Protein AF-A0AA45C962-F1 (afdb_monomer_lite)

Sequence (176 aa):
MKDKFHKLFLDSALNDGFIHKDHIHPVIVVWASLNENTKEDFIKYVNDFDKEYAVELKEYIEDLNYIEDIIPIYFPFEVESEEQLEAFNNFLEKIKDVIDIKSYSILSEVNITDDDDIEEVDDEDLVYYPSIFTENDSGECYMTVVNYENLEVVDEYSGEFEKNDPYIQGLRFPIL

pLDDT: mean 86.12, std 12.03, range [43.25, 96.81]

Foldseek 3Di:
DPDPVLVVVLVCCVPVQQAALVDGFKKKKWFFADDPQLLVQLLVLVCVVPVVVSVVQNVVVVVDDHDGHTDIDIDGDDDPDPVSVVSVLVSLLCSVVRTGTFKMKIWDWAFDDDPPPPPDDDPVNTDIWTKIWMAGPVRKIWMWTANSPPRDTPVVPGDTDDNPDPRCPVVDGNND

Structure (mmCIF, N/CA/C/O backbone):
data_AF-A0AA45C962-F1
#
_entry.id   AF-A0AA45C962-F1
#
loop_
_atom_site.group_PDB
_atom_site.id
_atom_site.type_symbol
_atom_site.label_atom_id
_atom_site.label_alt_id
_atom_site.label_comp_id
_atom_site.label_asym_id
_atom_site.label_entity_id
_atom_site.label_seq_id
_atom_site.pdbx_PDB_ins_code
_atom_site.Cartn_x
_atom_site.Cartn_y
_atom_site.Cartn_z
_atom_site.occupancy
_atom_site.B_iso_or_equiv
_atom_site.auth_seq_id
_atom_site.auth_comp_id
_atom_site.auth_asym_id
_atom_site.auth_atom_id
_atom_site.pdbx_PDB_model_num
ATOM 1 N N . MET A 1 1 ? -11.382 -2.363 -15.455 1.00 43.25 1 MET A N 1
ATOM 2 C CA . MET A 1 1 ? -10.561 -1.195 -15.090 1.00 43.25 1 MET A CA 1
ATOM 3 C C . MET A 1 1 ? -9.437 -1.802 -14.285 1.00 43.25 1 MET A C 1
ATOM 5 O O . MET A 1 1 ? -9.764 -2.391 -13.267 1.00 43.25 1 MET A O 1
ATOM 9 N N . LYS A 1 2 ? -8.206 -1.795 -14.820 1.00 54.88 2 LYS A N 1
ATOM 10 C CA . LYS A 1 2 ? -6.992 -2.165 -14.075 1.00 54.88 2 LYS A CA 1
ATOM 11 C C . LYS A 1 2 ? -7.014 -1.393 -12.755 1.00 54.88 2 LYS A C 1
ATOM 13 O O . LYS A 1 2 ? -7.454 -0.240 -12.785 1.00 54.88 2 LYS A O 1
ATOM 18 N N . ASP A 1 3 ? -6.694 -2.055 -11.653 1.00 75.94 3 ASP A N 1
ATOM 19 C CA . ASP A 1 3 ? -7.051 -1.654 -10.290 1.00 75.94 3 ASP A CA 1
ATOM 20 C C . ASP A 1 3 ? -7.023 -0.129 -10.045 1.00 75.94 3 ASP A C 1
ATOM 22 O O . ASP A 1 3 ? -6.036 0.566 -10.309 1.00 75.94 3 ASP A O 1
ATOM 26 N N . LYS A 1 4 ? -8.159 0.417 -9.587 1.00 88.69 4 LYS A N 1
ATOM 27 C CA . LYS A 1 4 ?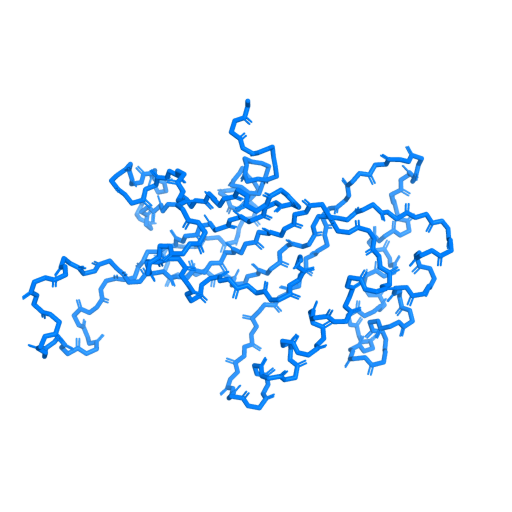 -8.322 1.868 -9.407 1.00 88.69 4 LYS A CA 1
ATOM 28 C C . LYS A 1 4 ? -7.337 2.425 -8.376 1.00 88.69 4 LYS A C 1
ATOM 30 O O . LYS A 1 4 ? -6.925 3.570 -8.526 1.00 88.69 4 LYS A O 1
ATOM 35 N N . PHE A 1 5 ? -6.981 1.642 -7.359 1.00 93.12 5 PHE A N 1
ATOM 36 C CA . PHE A 1 5 ? -6.066 2.044 -6.299 1.00 93.12 5 PHE A CA 1
ATOM 37 C C . PHE A 1 5 ? -4.643 2.102 -6.823 1.00 93.12 5 PHE A C 1
ATOM 39 O O . PHE A 1 5 ? -3.959 3.095 -6.599 1.00 93.12 5 PHE A O 1
ATOM 46 N N . HIS A 1 6 ? -4.256 1.112 -7.630 1.00 94.88 6 HIS A N 1
ATOM 47 C CA . HIS A 1 6 ? -2.963 1.115 -8.304 1.00 94.88 6 HIS A CA 1
ATOM 48 C C . HIS A 1 6 ? -2.775 2.376 -9.150 1.00 94.88 6 HIS A C 1
ATOM 50 O O . HIS A 1 6 ? -1.767 3.068 -9.034 1.00 94.88 6 HIS A O 1
ATOM 56 N N . LYS A 1 7 ? -3.778 2.727 -9.967 1.00 91.88 7 LYS A N 1
ATOM 57 C CA . LYS A 1 7 ? -3.712 3.943 -10.784 1.00 91.88 7 LYS A CA 1
ATOM 58 C C . LYS A 1 7 ? -3.665 5.215 -9.932 1.00 91.88 7 LYS A C 1
ATOM 60 O O . LYS A 1 7 ? -2.864 6.096 -10.219 1.00 91.88 7 LYS A O 1
ATOM 65 N N . LEU A 1 8 ? -4.525 5.320 -8.917 1.00 92.06 8 LEU A N 1
ATOM 66 C CA . LEU A 1 8 ? -4.551 6.485 -8.028 1.00 92.06 8 LEU A CA 1
ATOM 67 C C . LEU A 1 8 ? -3.205 6.676 -7.325 1.00 92.06 8 LEU A C 1
ATOM 69 O O . LEU A 1 8 ? -2.723 7.804 -7.240 1.00 92.06 8 LEU A O 1
ATOM 73 N N . PHE A 1 9 ? -2.592 5.586 -6.861 1.00 93.75 9 PHE A N 1
ATOM 74 C CA . PHE A 1 9 ? -1.293 5.671 -6.216 1.00 93.75 9 PHE A CA 1
ATOM 75 C C . PHE A 1 9 ? -0.174 5.993 -7.200 1.00 93.75 9 PHE A C 1
ATOM 77 O O . PHE A 1 9 ? 0.655 6.834 -6.887 1.00 93.75 9 PHE A O 1
ATOM 84 N N . LEU A 1 10 ? -0.170 5.392 -8.393 1.00 92.94 10 LEU A N 1
ATOM 85 C CA . LEU A 1 10 ? 0.799 5.715 -9.441 1.00 92.94 10 LEU A CA 1
ATOM 86 C C . LEU A 1 10 ? 0.761 7.200 -9.802 1.00 92.94 10 LEU A C 1
ATOM 88 O O . LEU A 1 10 ? 1.802 7.853 -9.833 1.00 92.94 10 LEU A O 1
ATOM 92 N N . ASP A 1 11 ? -0.437 7.746 -10.012 1.00 91.00 11 ASP A N 1
ATOM 93 C CA . ASP A 1 11 ? -0.608 9.167 -10.299 1.00 91.00 11 ASP A CA 1
ATOM 94 C C . ASP A 1 11 ? -0.083 10.026 -9.127 1.00 91.00 11 ASP A C 1
ATOM 96 O O . ASP A 1 11 ? 0.626 11.001 -9.364 1.00 91.00 11 ASP A O 1
ATOM 100 N N . SER A 1 12 ? -0.356 9.663 -7.869 1.00 89.62 12 SER A N 1
ATOM 101 C CA . SER A 1 12 ? 0.169 10.377 -6.689 1.00 89.62 12 SER A CA 1
ATOM 102 C C . SER A 1 12 ? 1.696 10.272 -6.576 1.00 89.62 12 SER A C 1
ATOM 104 O O . SER A 1 12 ? 2.381 11.287 -6.500 1.00 89.62 12 SER A O 1
ATOM 106 N N . ALA A 1 13 ? 2.266 9.071 -6.668 1.00 90.56 13 ALA A N 1
ATOM 107 C CA . ALA A 1 13 ? 3.701 8.827 -6.543 1.00 90.56 13 ALA A CA 1
ATOM 108 C C . ALA A 1 13 ? 4.535 9.612 -7.569 1.00 90.56 13 ALA A C 1
ATOM 110 O O . ALA A 1 13 ? 5.590 10.153 -7.232 1.00 90.56 13 ALA A O 1
ATOM 111 N N . LEU A 1 14 ? 4.036 9.723 -8.803 1.00 89.00 14 LEU A N 1
ATOM 112 C CA . LEU A 1 14 ? 4.696 10.453 -9.887 1.00 89.00 14 LEU A CA 1
ATOM 113 C C . LEU A 1 14 ? 4.598 11.982 -9.760 1.00 89.00 14 LEU A C 1
ATOM 115 O O . LEU A 1 14 ? 5.386 12.688 -10.389 1.00 89.00 14 LEU A O 1
ATOM 119 N N . ASN A 1 15 ? 3.643 12.507 -8.984 1.00 87.06 15 ASN A N 1
ATOM 120 C CA . ASN A 1 15 ? 3.373 13.948 -8.898 1.00 87.06 15 ASN A CA 1
ATOM 121 C C . ASN A 1 15 ? 3.665 14.563 -7.519 1.00 87.06 15 ASN A C 1
ATOM 123 O O . ASN A 1 15 ? 3.976 15.753 -7.447 1.00 87.06 15 ASN A O 1
ATOM 127 N N . ASP A 1 16 ? 3.618 13.775 -6.445 1.00 82.50 16 ASP A N 1
ATOM 128 C CA . ASP A 1 16 ? 3.629 14.262 -5.058 1.00 82.50 16 ASP A CA 1
ATOM 129 C C . ASP A 1 16 ? 5.013 14.162 -4.391 1.00 82.50 16 ASP A C 1
ATOM 131 O O . ASP A 1 16 ? 5.150 14.356 -3.186 1.00 82.50 16 ASP A O 1
ATOM 135 N N . GLY A 1 17 ? 6.063 13.905 -5.178 1.00 80.19 17 GLY A N 1
ATOM 136 C CA . GLY A 1 17 ? 7.448 13.933 -4.702 1.00 80.19 17 GLY A CA 1
ATOM 137 C C . GLY A 1 17 ? 7.897 12.679 -3.954 1.00 80.19 17 GLY A C 1
ATOM 138 O O . GLY A 1 17 ? 8.886 12.739 -3.241 1.00 80.19 17 GLY A O 1
ATOM 139 N N . PHE A 1 18 ? 7.212 11.546 -4.122 1.00 86.94 18 PHE A N 1
ATOM 140 C CA . PHE A 1 18 ? 7.658 10.267 -3.560 1.00 86.94 18 PHE A CA 1
ATOM 141 C C . PHE A 1 18 ? 8.851 9.655 -4.309 1.00 86.94 18 PHE A C 1
ATOM 143 O O . PHE A 1 18 ? 9.591 8.849 -3.746 1.00 86.94 18 PHE A O 1
ATOM 150 N N . ILE A 1 19 ? 9.024 10.021 -5.582 1.00 89.31 19 ILE A N 1
ATOM 151 C CA . ILE A 1 19 ? 10.104 9.543 -6.447 1.00 89.31 19 ILE A CA 1
ATOM 152 C C . ILE A 1 19 ? 10.991 10.731 -6.821 1.00 89.31 19 ILE A C 1
ATOM 154 O O . ILE A 1 19 ? 10.549 11.694 -7.456 1.00 89.31 19 ILE A O 1
ATOM 158 N N . HIS A 1 20 ? 12.259 10.651 -6.434 1.00 86.38 20 HIS A N 1
ATOM 159 C CA . HIS A 1 20 ? 13.312 11.583 -6.811 1.00 86.38 20 HIS A CA 1
ATOM 160 C C . HIS A 1 20 ? 14.253 10.930 -7.825 1.00 86.38 20 HIS A C 1
ATOM 162 O O . HIS A 1 20 ? 14.141 9.750 -8.124 1.00 86.38 20 HIS A O 1
ATOM 168 N N . LYS A 1 21 ? 15.172 11.704 -8.413 1.00 80.81 21 LYS A N 1
ATOM 169 C CA . LYS A 1 21 ? 16.072 11.186 -9.462 1.00 80.81 21 LYS A CA 1
ATOM 170 C C . LYS A 1 21 ? 17.083 10.156 -8.957 1.00 80.81 21 LYS A C 1
ATOM 172 O O . LYS A 1 21 ? 17.678 9.459 -9.767 1.00 80.81 21 LYS A O 1
ATOM 177 N N . ASP A 1 22 ? 17.340 10.156 -7.659 1.00 82.75 22 ASP A N 1
ATOM 178 C CA . ASP A 1 22 ? 18.406 9.411 -6.999 1.00 82.75 22 ASP A CA 1
ATOM 179 C C . ASP A 1 22 ? 17.902 8.486 -5.886 1.00 82.75 22 ASP A C 1
ATOM 181 O O . ASP A 1 22 ? 18.689 7.697 -5.376 1.00 82.75 22 ASP A O 1
ATOM 185 N N . HIS A 1 23 ? 16.629 8.591 -5.494 1.00 88.25 23 HIS A N 1
ATOM 186 C CA . HIS A 1 23 ? 16.017 7.750 -4.467 1.00 88.25 23 HIS A CA 1
ATOM 187 C C . HIS A 1 23 ? 14.486 7.820 -4.515 1.00 88.25 23 HIS A C 1
ATOM 189 O O . HIS A 1 23 ? 13.900 8.725 -5.118 1.00 88.25 23 HIS A O 1
ATOM 195 N N . ILE A 1 24 ? 13.838 6.898 -3.809 1.00 92.00 24 ILE A N 1
ATOM 196 C CA . ILE A 1 24 ? 12.428 6.989 -3.424 1.00 92.00 24 ILE A CA 1
ATOM 197 C C . ILE A 1 24 ? 12.291 7.249 -1.925 1.00 92.00 24 ILE A C 1
ATOM 199 O O . ILE A 1 24 ? 13.209 6.986 -1.150 1.00 92.00 24 ILE A O 1
ATOM 203 N N . HIS A 1 25 ? 11.106 7.691 -1.516 1.00 90.62 25 HIS A N 1
ATOM 204 C CA . HIS A 1 25 ? 10.630 7.572 -0.141 1.00 90.62 25 HIS A CA 1
ATOM 205 C C . HIS A 1 25 ? 9.683 6.367 -0.050 1.00 90.62 25 HIS A C 1
ATOM 207 O O . HIS A 1 25 ? 8.524 6.490 -0.465 1.00 90.62 25 HIS A O 1
ATOM 213 N N . PRO A 1 26 ? 10.147 5.195 0.434 1.00 91.50 26 PRO A N 1
ATOM 214 C CA . PRO A 1 26 ? 9.315 4.005 0.484 1.00 91.50 26 PRO A CA 1
ATOM 215 C C . PRO A 1 26 ? 8.098 4.221 1.377 1.00 91.50 26 PRO A C 1
ATOM 217 O O . PRO A 1 26 ? 8.182 4.771 2.478 1.00 91.50 26 PRO A O 1
ATOM 220 N N . VAL A 1 27 ? 6.943 3.781 0.894 1.00 93.38 27 VAL A N 1
ATOM 221 C CA . VAL A 1 27 ? 5.674 3.983 1.589 1.00 93.38 27 VAL A CA 1
ATOM 222 C C . VAL A 1 27 ? 4.725 2.842 1.269 1.00 93.38 27 VAL A C 1
ATOM 224 O O . VAL A 1 27 ? 4.649 2.372 0.131 1.00 93.38 27 VAL A O 1
ATOM 227 N N . ILE A 1 28 ? 3.975 2.417 2.281 1.00 94.56 28 ILE A N 1
ATOM 228 C CA . ILE A 1 28 ? 2.839 1.517 2.121 1.00 94.56 28 ILE A CA 1
ATOM 229 C C . ILE A 1 28 ? 1.565 2.334 2.262 1.00 94.56 28 ILE A C 1
ATOM 231 O O . ILE A 1 28 ? 1.357 3.022 3.258 1.00 94.56 28 ILE A O 1
ATOM 235 N N . VAL A 1 29 ? 0.692 2.244 1.270 1.00 95.00 29 VAL A N 1
ATOM 236 C CA . VAL A 1 29 ? -0.629 2.863 1.294 1.00 95.00 29 VAL A CA 1
ATOM 237 C C . VAL A 1 29 ? -1.666 1.788 1.543 1.00 95.00 29 VAL A C 1
ATOM 239 O O . VAL A 1 29 ? -1.830 0.883 0.732 1.00 95.00 29 VAL A O 1
ATOM 242 N N . VAL A 1 30 ? -2.396 1.893 2.646 1.00 95.06 30 VAL A N 1
ATOM 243 C CA . VAL A 1 30 ? -3.546 1.035 2.934 1.00 95.06 30 VAL A CA 1
ATOM 244 C C . VAL A 1 30 ? -4.811 1.757 2.485 1.00 95.06 30 VAL A C 1
ATOM 246 O O . VAL A 1 30 ? -5.127 2.838 2.975 1.00 95.06 30 VAL A O 1
ATOM 249 N N . TRP A 1 31 ? -5.549 1.156 1.555 1.00 94.19 31 TRP A N 1
ATOM 250 C CA . TRP A 1 31 ? -6.822 1.672 1.056 1.00 94.19 31 TRP A CA 1
ATOM 251 C C . TRP A 1 31 ? -7.956 1.080 1.881 1.00 94.19 31 TRP A C 1
ATOM 253 O O . TRP A 1 31 ? -8.325 -0.080 1.686 1.00 94.19 31 TRP A O 1
ATOM 263 N N . ALA A 1 32 ? -8.513 1.862 2.803 1.00 92.44 32 ALA A N 1
ATOM 264 C CA . ALA A 1 32 ? -9.486 1.362 3.768 1.00 92.44 32 ALA A CA 1
ATOM 265 C C . ALA A 1 32 ? -10.781 2.170 3.791 1.00 92.44 32 ALA A C 1
ATOM 267 O O . ALA A 1 32 ? -10.800 3.377 3.556 1.00 92.44 32 ALA A O 1
ATOM 268 N N . SER A 1 33 ? -11.873 1.484 4.113 1.00 90.06 33 SER A N 1
ATOM 269 C CA . SER A 1 33 ? -13.144 2.104 4.467 1.00 90.06 33 SER A CA 1
ATOM 270 C C . SER A 1 33 ? -13.211 2.270 5.982 1.00 90.06 33 SER A C 1
ATOM 272 O O . SER A 1 33 ? -13.069 1.299 6.730 1.00 90.06 33 SER A O 1
ATOM 274 N N . LEU A 1 34 ? -13.477 3.492 6.441 1.00 87.25 34 LEU A N 1
ATOM 275 C CA . LEU A 1 34 ? -13.649 3.802 7.858 1.00 87.25 34 LEU A CA 1
ATOM 276 C C . LEU A 1 34 ? -15.068 4.291 8.138 1.00 87.25 34 LEU A C 1
ATOM 278 O O . LEU A 1 34 ? -15.639 5.064 7.375 1.00 87.25 34 LEU A O 1
ATOM 282 N N . ASN A 1 35 ? -15.618 3.869 9.272 1.00 84.75 35 ASN A N 1
ATOM 283 C CA . ASN A 1 35 ? -16.792 4.477 9.886 1.00 84.75 35 ASN A CA 1
ATOM 284 C C . ASN A 1 35 ? -16.411 5.074 11.249 1.00 84.75 35 ASN A C 1
ATOM 286 O O . ASN A 1 35 ? -15.278 4.924 11.704 1.00 84.75 35 ASN A O 1
ATOM 290 N N . GLU A 1 36 ? -17.358 5.742 11.911 1.00 81.06 36 GLU A N 1
ATOM 291 C CA . GLU A 1 36 ? -17.107 6.398 13.203 1.00 81.06 36 GLU A CA 1
ATOM 292 C C . GLU A 1 36 ? -16.511 5.447 14.256 1.00 81.06 36 GLU A C 1
ATOM 294 O O . GLU A 1 36 ? -15.584 5.837 14.959 1.00 81.06 36 GLU A O 1
ATOM 299 N N . ASN A 1 37 ? -16.967 4.189 14.318 1.00 83.69 37 ASN A N 1
ATOM 300 C CA . ASN A 1 37 ? -16.455 3.219 15.290 1.00 83.69 37 ASN A CA 1
ATOM 301 C C . ASN A 1 37 ? -15.045 2.741 14.916 1.00 83.69 37 ASN A C 1
ATOM 303 O O . ASN A 1 37 ? -14.135 2.783 15.740 1.00 83.69 37 ASN A O 1
ATOM 307 N N . THR A 1 38 ? -14.840 2.321 13.661 1.00 89.25 38 THR A N 1
ATOM 308 C CA . THR A 1 38 ? -13.538 1.786 13.228 1.00 89.25 38 THR A CA 1
ATOM 309 C C . THR A 1 38 ? -12.457 2.860 13.209 1.00 89.25 38 THR A C 1
ATOM 311 O O . THR A 1 38 ? -11.291 2.545 13.396 1.00 89.25 38 THR A O 1
ATOM 314 N N . LYS A 1 39 ? -12.819 4.136 13.029 1.00 88.31 39 LYS A N 1
ATOM 315 C CA . LYS A 1 39 ? -11.890 5.266 13.127 1.00 88.31 39 LYS A CA 1
ATOM 316 C C . LYS A 1 39 ? -11.271 5.375 14.520 1.00 88.31 39 LYS A C 1
ATOM 318 O O . LYS A 1 39 ? -10.053 5.495 14.633 1.00 88.31 39 LYS A O 1
ATOM 323 N N . GLU A 1 40 ? -12.091 5.369 15.570 1.00 89.69 40 GLU A N 1
ATOM 324 C CA . GLU A 1 40 ? -11.589 5.487 16.944 1.00 89.69 40 GLU A CA 1
ATOM 325 C C . GLU A 1 40 ? -10.723 4.283 17.325 1.00 89.69 40 GLU A C 1
ATOM 327 O O . GLU A 1 40 ? -9.631 4.458 17.873 1.00 89.69 40 GLU A O 1
ATOM 332 N N . ASP A 1 41 ? -11.177 3.076 16.976 1.00 92.06 41 ASP A N 1
ATOM 333 C CA . ASP A 1 41 ? -10.430 1.842 17.222 1.00 92.06 41 ASP A CA 1
ATOM 334 C C . ASP A 1 41 ? -9.096 1.832 16.466 1.00 92.06 41 ASP A C 1
ATOM 336 O O . ASP A 1 41 ? -8.066 1.455 17.029 1.00 92.06 41 ASP A O 1
ATOM 340 N N . PHE A 1 42 ? -9.084 2.322 15.225 1.00 93.12 42 PHE A N 1
ATOM 341 C CA . PHE A 1 42 ? -7.881 2.404 14.408 1.00 93.12 42 PHE A CA 1
ATOM 342 C C . PHE A 1 42 ? -6.865 3.412 14.938 1.00 93.12 42 PHE A C 1
ATOM 344 O O . PHE A 1 42 ? -5.702 3.061 15.118 1.00 93.12 42 PHE A O 1
ATOM 351 N N . ILE A 1 43 ? -7.290 4.633 15.274 1.00 93.50 43 ILE A N 1
ATOM 352 C CA . ILE A 1 43 ? -6.396 5.645 15.861 1.00 93.50 43 ILE A CA 1
ATOM 353 C C . ILE A 1 43 ? -5.792 5.125 17.169 1.00 93.50 43 ILE A C 1
ATOM 355 O O . ILE A 1 43 ? -4.603 5.311 17.427 1.00 93.50 43 ILE A O 1
ATOM 359 N N . LYS A 1 44 ? -6.591 4.443 17.996 1.00 94.25 44 LYS A N 1
ATOM 360 C CA . LYS A 1 44 ? -6.103 3.831 19.233 1.00 94.25 44 LYS A CA 1
ATOM 361 C C . LYS A 1 44 ? -5.080 2.728 18.957 1.00 94.25 44 LYS A C 1
ATOM 363 O O . LYS A 1 44 ? -4.059 2.682 19.636 1.00 94.25 44 LYS A O 1
ATOM 368 N N . TYR A 1 45 ? -5.352 1.870 17.978 1.00 94.62 45 TYR A N 1
ATOM 369 C CA . TYR A 1 45 ? -4.441 0.805 17.573 1.00 94.62 45 TYR A CA 1
ATOM 370 C C . TYR A 1 45 ? -3.095 1.361 17.091 1.00 94.62 45 TYR A C 1
ATOM 372 O O . TYR A 1 45 ? -2.047 0.915 17.553 1.00 94.62 45 TYR A O 1
ATOM 380 N N . VAL A 1 46 ? -3.122 2.390 16.241 1.00 94.44 46 VAL A N 1
ATOM 381 C CA . VAL A 1 46 ? -1.910 3.072 15.772 1.00 94.44 46 VAL A CA 1
ATOM 382 C C . VAL A 1 46 ? -1.176 3.739 16.9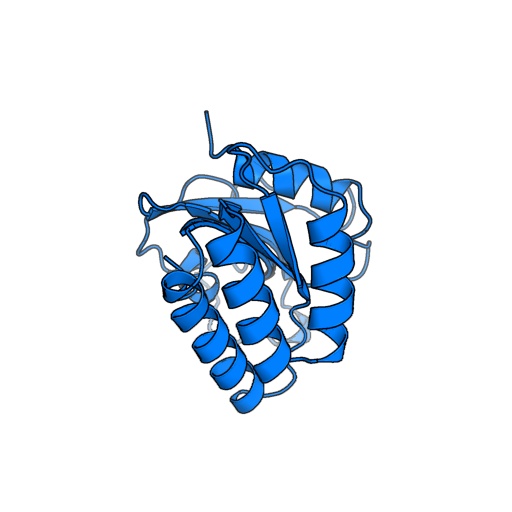31 1.00 94.44 46 VAL A C 1
ATOM 384 O O . VAL A 1 46 ? 0.029 3.578 17.032 1.00 94.44 46 VAL A O 1
ATOM 387 N N . ASN A 1 47 ? -1.872 4.384 17.870 1.00 94.94 47 ASN A N 1
ATOM 388 C CA . ASN A 1 47 ? -1.250 5.020 19.039 1.00 94.94 47 ASN A CA 1
ATOM 389 C C . ASN A 1 47 ? -0.483 4.041 19.949 1.00 94.94 47 ASN A C 1
ATOM 391 O O . ASN A 1 47 ? 0.455 4.447 20.639 1.00 94.94 47 ASN A O 1
ATOM 395 N N . ASP A 1 48 ? -0.886 2.771 19.993 1.00 91.62 48 ASP A N 1
ATOM 396 C CA . ASP A 1 48 ? -0.167 1.740 20.748 1.00 91.62 48 ASP A CA 1
ATOM 397 C C . ASP A 1 48 ? 1.137 1.305 20.048 1.00 91.62 48 ASP A C 1
ATOM 399 O O . ASP A 1 48 ? 2.045 0.807 20.716 1.00 91.62 48 ASP A O 1
ATOM 403 N N . PHE A 1 49 ? 1.238 1.523 18.733 1.00 89.06 49 PHE A N 1
ATOM 404 C CA . PHE A 1 49 ? 2.418 1.246 17.911 1.00 89.06 49 PHE A CA 1
ATOM 405 C C . PHE A 1 49 ? 3.328 2.478 17.782 1.00 89.06 49 PHE A C 1
ATOM 407 O O . PHE A 1 49 ? 4.497 2.425 18.156 1.00 89.06 49 PHE A O 1
ATOM 414 N N . ASP A 1 50 ? 2.765 3.600 17.334 1.00 91.06 50 ASP A N 1
ATOM 415 C CA . ASP A 1 50 ? 3.424 4.887 17.145 1.00 91.06 50 ASP A CA 1
ATOM 416 C C . ASP A 1 50 ? 2.490 6.034 17.566 1.00 91.06 50 ASP A C 1
ATOM 418 O O . ASP A 1 50 ? 1.458 6.317 16.952 1.00 91.06 50 ASP A O 1
ATOM 422 N N . LYS A 1 51 ? 2.866 6.717 18.650 1.00 92.88 51 LYS A N 1
ATOM 423 C CA . LYS A 1 51 ? 2.077 7.814 19.223 1.00 92.88 51 LYS A CA 1
ATOM 424 C C . LYS A 1 51 ? 2.154 9.096 18.414 1.00 92.88 51 LYS A C 1
ATOM 426 O O . LYS A 1 51 ? 1.184 9.847 18.424 1.00 92.88 51 LYS A O 1
ATOM 431 N N . GLU A 1 52 ? 3.304 9.387 17.815 1.00 93.19 52 GLU A N 1
ATOM 432 C CA . GLU A 1 52 ? 3.495 10.630 17.068 1.00 93.19 52 GLU A CA 1
ATOM 433 C C . GLU A 1 52 ? 2.706 10.537 15.768 1.00 93.19 52 GLU A C 1
ATOM 435 O O . GLU A 1 52 ? 1.834 11.370 15.514 1.00 93.19 52 GLU A O 1
ATOM 440 N N . TYR A 1 53 ? 2.877 9.428 15.050 1.00 92.06 53 TYR A N 1
ATOM 441 C CA . TYR A 1 53 ? 2.115 9.158 13.841 1.00 92.06 53 TYR A CA 1
ATOM 442 C C . TYR A 1 53 ? 0.603 9.056 14.105 1.00 92.06 53 TYR A C 1
ATOM 444 O O . TYR A 1 53 ? -0.196 9.529 13.304 1.00 92.06 53 TYR A O 1
ATOM 452 N N . ALA A 1 54 ? 0.160 8.531 15.255 1.00 94.25 54 ALA A N 1
ATOM 453 C CA . ALA A 1 54 ? -1.267 8.514 15.592 1.00 94.25 54 ALA A CA 1
ATOM 454 C C . ALA A 1 54 ? -1.897 9.912 15.726 1.00 94.25 54 ALA A C 1
ATOM 456 O O . ALA A 1 54 ? -3.092 10.070 15.458 1.00 94.25 54 ALA A O 1
ATOM 457 N N . VAL A 1 55 ? -1.125 10.921 16.151 1.00 94.38 55 VAL A N 1
ATOM 458 C CA . VAL A 1 55 ? -1.600 12.312 16.207 1.00 94.38 55 VAL A CA 1
ATOM 459 C C . VAL A 1 55 ? -1.792 12.847 14.793 1.00 94.38 55 VAL A C 1
ATOM 461 O O . VAL A 1 55 ? -2.871 13.352 14.486 1.00 94.38 55 VAL A O 1
ATOM 464 N N . GLU A 1 56 ? -0.800 12.660 13.923 1.00 92.69 56 GLU A N 1
ATOM 465 C CA . GLU A 1 56 ? -0.863 13.080 12.518 1.00 92.69 56 GLU A CA 1
ATOM 466 C C . GLU A 1 56 ? -1.995 12.373 11.766 1.00 92.69 56 GLU A C 1
ATOM 468 O O . GLU A 1 56 ? -2.801 13.008 11.087 1.00 92.69 56 GLU A O 1
ATOM 473 N N . LEU A 1 57 ? -2.117 11.058 11.951 1.00 92.31 57 LEU A N 1
ATOM 474 C CA . LEU A 1 57 ? -3.168 10.244 11.359 1.00 92.31 57 LEU A CA 1
ATOM 475 C C . LEU A 1 57 ? -4.553 10.718 11.797 1.00 92.31 57 LEU A C 1
ATOM 477 O O . LEU A 1 57 ? -5.473 10.757 10.984 1.00 92.31 57 LEU A O 1
ATOM 481 N N . LYS A 1 58 ? -4.721 11.076 13.074 1.00 92.31 58 LYS A N 1
ATOM 482 C CA . LYS A 1 58 ? -5.991 11.597 13.579 1.00 92.31 58 LYS A CA 1
ATOM 483 C C . LYS A 1 58 ? -6.366 12.909 12.895 1.00 92.31 58 LYS A C 1
ATOM 485 O O . LYS A 1 58 ? -7.523 13.041 12.506 1.00 92.31 58 LYS A O 1
ATOM 490 N N . GLU A 1 59 ? -5.420 13.836 12.753 1.00 91.25 59 GLU A N 1
ATOM 491 C CA . GLU A 1 59 ? -5.633 15.109 12.054 1.00 91.25 59 GLU A CA 1
ATOM 492 C C . GLU A 1 59 ? -5.984 14.871 10.579 1.00 91.25 59 GLU A C 1
ATOM 494 O O . GLU A 1 59 ? -7.020 15.343 10.113 1.00 91.25 59 GLU A O 1
ATOM 499 N N . TYR A 1 60 ? -5.189 14.049 9.880 1.00 88.94 60 TYR A N 1
ATOM 500 C CA . TYR A 1 60 ? -5.421 13.671 8.482 1.00 88.94 60 TYR A CA 1
ATOM 501 C C . TYR A 1 60 ? -6.812 13.080 8.274 1.00 88.94 60 TYR A C 1
ATOM 503 O O . TYR A 1 60 ? -7.550 13.477 7.374 1.00 88.94 60 TYR A O 1
ATOM 511 N N . ILE A 1 61 ? -7.163 12.117 9.126 1.00 87.00 61 ILE A N 1
ATOM 512 C CA . ILE A 1 61 ? -8.446 11.457 9.068 1.00 87.00 61 ILE A CA 1
ATOM 513 C C . ILE A 1 61 ? -9.511 12.522 9.321 1.00 87.00 61 ILE A C 1
ATOM 515 O O . ILE A 1 61 ? -10.369 12.655 8.457 1.00 87.00 61 ILE A O 1
ATOM 519 N N . GLU A 1 62 ? -9.507 13.277 10.431 1.00 84.56 62 GLU A N 1
ATOM 520 C CA . GLU A 1 62 ? -10.568 14.239 10.827 1.00 84.56 62 GLU A CA 1
ATOM 521 C C . GLU A 1 62 ? -11.025 15.225 9.740 1.00 84.56 62 GLU A C 1
ATOM 523 O O . GLU A 1 62 ? -12.202 15.594 9.741 1.00 84.56 62 GLU A O 1
ATOM 528 N N . ASP A 1 63 ? -10.154 15.577 8.798 1.00 78.00 63 ASP A N 1
ATOM 529 C CA . ASP A 1 63 ? -10.467 16.472 7.680 1.00 78.00 63 ASP A CA 1
ATOM 530 C C . ASP A 1 63 ? -11.278 15.815 6.536 1.00 78.00 63 ASP A C 1
ATOM 532 O O . ASP A 1 63 ? -11.782 16.502 5.640 1.00 78.00 63 ASP A O 1
ATOM 536 N N . LEU A 1 64 ? -11.452 14.491 6.557 1.00 74.06 64 LEU A N 1
ATOM 537 C CA . LEU A 1 64 ? -12.198 13.719 5.557 1.00 74.06 64 LEU A CA 1
ATOM 538 C C . LEU A 1 64 ? -13.700 13.658 5.901 1.00 74.06 64 LEU A C 1
ATOM 540 O O . LEU A 1 64 ? -14.092 13.667 7.063 1.00 74.06 64 LEU A O 1
ATOM 544 N N . ASN A 1 65 ? -14.579 13.594 4.895 1.00 60.31 65 ASN A N 1
ATOM 545 C CA . ASN A 1 65 ? -16.036 13.543 5.091 1.00 60.31 65 ASN A CA 1
ATOM 546 C C . ASN A 1 65 ? -16.552 12.112 4.797 1.00 60.31 65 ASN A C 1
ATOM 548 O O . ASN A 1 65 ? -16.628 11.708 3.646 1.00 60.31 65 ASN A O 1
ATOM 552 N N . TYR A 1 66 ? -16.867 11.333 5.839 1.00 54.22 66 TYR A N 1
ATOM 553 C CA . TYR A 1 66 ? -16.744 9.853 5.877 1.00 54.22 66 TYR A CA 1
ATOM 554 C C . TYR A 1 66 ? -17.934 8.988 5.468 1.00 54.22 66 TYR A C 1
ATOM 556 O O . TYR A 1 66 ? -18.019 7.827 5.880 1.00 54.22 66 TYR A O 1
ATOM 564 N N . ILE A 1 67 ? -18.904 9.497 4.722 1.00 51.62 67 ILE A N 1
ATOM 565 C CA . ILE A 1 67 ? -20.013 8.615 4.346 1.00 51.62 67 ILE A CA 1
ATOM 566 C C . ILE A 1 67 ? -19.563 7.756 3.156 1.00 51.62 67 ILE A C 1
ATOM 568 O O . ILE A 1 67 ? -19.726 8.157 2.012 1.00 51.62 67 ILE A O 1
ATOM 572 N N . GLU A 1 68 ? -19.020 6.573 3.476 1.00 58.19 68 GLU A N 1
ATOM 573 C CA . GLU A 1 68 ? -18.720 5.446 2.569 1.00 58.19 68 GLU A CA 1
ATOM 574 C C . GLU A 1 68 ? -17.546 5.626 1.580 1.00 58.19 68 GLU A C 1
ATOM 576 O O . GLU A 1 68 ? -17.464 4.894 0.591 1.00 58.19 68 GLU A O 1
ATOM 581 N N . ASP A 1 69 ? -16.601 6.532 1.849 1.00 72.12 69 ASP A N 1
ATOM 582 C CA . ASP A 1 69 ? -15.413 6.696 1.000 1.00 72.12 69 ASP A CA 1
ATOM 583 C C . ASP A 1 69 ? -14.237 5.806 1.445 1.00 72.12 69 ASP A C 1
ATOM 585 O O . ASP A 1 69 ? -13.927 5.669 2.630 1.00 72.12 69 ASP A O 1
ATOM 589 N N . ILE A 1 70 ? -13.566 5.199 0.459 1.00 87.38 70 ILE A N 1
ATOM 590 C CA . ILE A 1 70 ? -12.309 4.463 0.647 1.00 87.38 70 ILE A CA 1
ATOM 591 C C . ILE A 1 70 ? -11.176 5.484 0.630 1.00 87.38 70 ILE A C 1
ATOM 593 O O . ILE A 1 70 ? -11.008 6.190 -0.366 1.00 87.38 70 ILE A O 1
ATOM 597 N N . ILE A 1 71 ? -10.401 5.542 1.708 1.00 88.88 71 ILE A N 1
ATOM 598 C CA . ILE A 1 71 ? -9.352 6.544 1.907 1.00 88.88 71 ILE A CA 1
ATOM 599 C C . ILE A 1 71 ? -7.957 5.901 1.851 1.00 88.88 71 ILE A C 1
ATOM 601 O O . ILE A 1 71 ? -7.809 4.747 2.266 1.00 88.88 71 ILE A O 1
ATOM 605 N N . PRO A 1 72 ? -6.934 6.616 1.350 1.00 91.88 72 PRO A N 1
ATOM 606 C CA . PRO A 1 72 ? -5.546 6.182 1.452 1.00 91.88 72 PRO A CA 1
ATOM 607 C C . PRO A 1 72 ? -4.977 6.495 2.840 1.00 91.88 72 PRO A C 1
ATOM 609 O O . PRO A 1 72 ? -5.056 7.623 3.311 1.00 91.88 72 PRO A O 1
ATOM 612 N N . ILE A 1 73 ? -4.361 5.512 3.486 1.00 92.69 73 ILE A N 1
ATOM 613 C CA . ILE A 1 73 ? -3.627 5.691 4.743 1.00 92.69 73 ILE A CA 1
ATOM 614 C C . ILE A 1 73 ? -2.155 5.395 4.468 1.00 92.69 73 ILE A C 1
ATOM 616 O O . ILE A 1 73 ? -1.814 4.274 4.096 1.00 92.69 73 ILE A O 1
ATOM 620 N N . TYR A 1 74 ? -1.297 6.401 4.626 1.00 91.62 74 TYR A N 1
ATOM 621 C CA . TYR A 1 74 ? 0.115 6.344 4.239 1.00 91.62 74 TYR A CA 1
ATOM 622 C C . TYR A 1 74 ? 1.004 5.970 5.421 1.00 91.62 74 TYR A C 1
ATOM 624 O O . TYR A 1 74 ? 1.121 6.754 6.358 1.00 91.62 74 TYR A O 1
ATOM 632 N N . PHE A 1 75 ? 1.676 4.828 5.347 1.00 91.56 75 PHE A N 1
ATOM 633 C CA . PHE A 1 75 ? 2.677 4.382 6.311 1.00 91.56 75 PHE A CA 1
ATOM 634 C C . PHE A 1 75 ? 4.076 4.518 5.707 1.00 91.56 75 PHE A C 1
ATOM 636 O O . PHE A 1 75 ? 4.406 3.754 4.794 1.00 91.56 75 PHE A O 1
ATOM 643 N N . PRO A 1 76 ? 4.903 5.465 6.186 1.00 87.44 76 PRO A 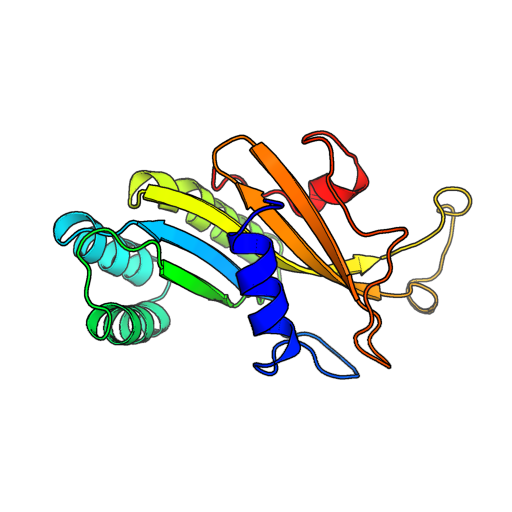N 1
ATOM 644 C CA . PRO A 1 76 ? 6.315 5.510 5.826 1.00 87.44 76 PRO A CA 1
ATOM 645 C C . PRO A 1 76 ? 6.975 4.163 6.126 1.00 87.44 76 PRO A C 1
ATOM 647 O O . PRO A 1 76 ? 6.735 3.574 7.182 1.00 87.44 76 PRO A O 1
ATOM 650 N N . PHE A 1 77 ? 7.776 3.660 5.189 1.00 83.69 77 PHE A N 1
ATOM 651 C CA . PHE A 1 77 ? 8.435 2.366 5.323 1.00 83.69 77 PHE A CA 1
ATOM 652 C C . PHE A 1 77 ? 9.947 2.555 5.435 1.00 83.69 77 PHE A C 1
ATOM 654 O O . PHE A 1 77 ? 10.690 2.437 4.464 1.00 83.69 77 PHE A O 1
ATOM 661 N N . GLU A 1 78 ? 10.393 2.860 6.651 1.00 79.50 78 GLU A N 1
ATOM 662 C CA . GLU A 1 78 ? 11.806 2.998 7.003 1.00 79.50 78 GLU A CA 1
ATOM 663 C C . GLU A 1 78 ? 12.159 1.919 8.027 1.00 79.50 78 GLU A C 1
ATOM 665 O O . GLU A 1 78 ? 11.842 2.024 9.212 1.00 79.50 78 GLU A O 1
ATOM 670 N N . VAL A 1 79 ? 12.758 0.832 7.547 1.00 81.31 79 VAL A N 1
ATOM 671 C CA . VAL A 1 79 ? 13.100 -0.334 8.361 1.00 81.31 79 VAL A CA 1
ATOM 672 C C . VAL A 1 79 ? 14.599 -0.577 8.265 1.00 81.31 79 VAL A C 1
ATOM 674 O O . VAL A 1 79 ? 15.126 -0.858 7.193 1.00 81.31 79 VAL A O 1
ATOM 677 N N . GLU A 1 80 ? 15.288 -0.487 9.398 1.00 85.62 80 GLU A N 1
ATOM 678 C CA . GLU A 1 80 ? 16.746 -0.629 9.502 1.00 85.62 80 GLU A CA 1
ATOM 679 C C . GLU A 1 80 ? 17.173 -2.011 10.023 1.00 85.62 80 GLU A C 1
ATOM 681 O O . GLU A 1 80 ? 18.363 -2.330 10.063 1.00 85.62 80 GLU A O 1
ATOM 686 N N . SER A 1 81 ? 16.222 -2.839 10.470 1.00 88.62 81 SER A N 1
ATOM 687 C CA . SER A 1 81 ? 16.506 -4.162 11.027 1.00 88.62 81 SER A CA 1
ATOM 688 C C . SER A 1 81 ? 15.391 -5.176 10.780 1.00 88.62 81 SER A C 1
ATOM 690 O O . SER A 1 81 ? 14.221 -4.827 10.635 1.00 88.62 81 SER A O 1
ATOM 692 N N . GLU A 1 82 ? 15.745 -6.462 10.804 1.00 88.56 82 GLU A N 1
ATOM 693 C CA . GLU A 1 82 ? 14.769 -7.559 10.729 1.00 88.56 82 GLU A CA 1
ATOM 694 C C . GLU A 1 82 ? 13.736 -7.499 11.867 1.00 88.56 82 GLU A C 1
ATOM 696 O O . GLU A 1 82 ? 12.565 -7.792 11.647 1.00 88.56 82 GLU A O 1
ATOM 701 N N . GLU A 1 83 ? 14.137 -7.070 13.070 1.00 92.25 83 GLU A N 1
ATOM 702 C CA . GLU A 1 83 ? 13.222 -6.912 14.210 1.00 92.25 83 GLU A CA 1
ATOM 703 C C . GLU A 1 83 ? 12.179 -5.816 13.944 1.00 92.25 83 GLU A C 1
ATOM 705 O O . GLU A 1 83 ? 10.996 -5.995 14.240 1.00 92.25 83 GLU A O 1
ATOM 710 N N . GLN A 1 84 ? 12.595 -4.695 13.345 1.00 89.75 84 GLN A N 1
ATOM 711 C CA . GLN A 1 84 ? 11.673 -3.637 12.930 1.00 89.75 84 GLN A CA 1
ATOM 712 C C . GLN A 1 84 ? 10.743 -4.121 11.809 1.00 89.75 84 GLN A C 1
ATOM 714 O O . GLN A 1 84 ? 9.544 -3.842 11.859 1.00 89.75 84 GLN A O 1
ATOM 719 N N . LEU A 1 85 ? 11.260 -4.901 10.851 1.00 88.69 85 LEU A N 1
ATOM 720 C CA . LEU A 1 85 ? 10.452 -5.496 9.784 1.00 88.69 85 LEU A CA 1
ATOM 721 C C . LEU A 1 85 ? 9.385 -6.436 10.352 1.00 88.69 85 LEU A C 1
ATOM 723 O O . LEU A 1 85 ? 8.221 -6.368 9.966 1.00 88.69 85 LEU A O 1
ATOM 727 N N . GLU A 1 86 ? 9.768 -7.306 11.286 1.00 90.94 86 GLU A N 1
ATOM 728 C CA . GLU A 1 86 ? 8.857 -8.237 11.946 1.00 90.94 86 GLU A CA 1
ATOM 729 C C . GLU A 1 86 ? 7.795 -7.490 12.763 1.00 90.94 86 GLU A C 1
ATOM 731 O O . GLU A 1 86 ? 6.607 -7.814 12.686 1.00 90.94 86 GLU A O 1
ATOM 736 N N . ALA A 1 87 ? 8.186 -6.461 13.520 1.00 90.25 87 ALA A N 1
ATOM 737 C CA . ALA A 1 87 ? 7.250 -5.630 14.272 1.00 90.25 87 ALA A CA 1
ATOM 738 C C . ALA A 1 87 ? 6.237 -4.933 13.351 1.00 90.25 87 ALA A C 1
ATOM 740 O O . ALA A 1 87 ? 5.040 -4.921 13.648 1.00 90.25 87 ALA A O 1
ATOM 741 N N . PHE A 1 88 ? 6.700 -4.410 12.216 1.00 90.25 88 PHE A N 1
ATOM 742 C CA . PHE A 1 88 ? 5.853 -3.757 11.228 1.00 90.25 88 PHE A CA 1
ATOM 743 C C . PHE A 1 88 ? 4.929 -4.746 10.500 1.00 90.25 88 PHE A C 1
ATOM 745 O O . PHE A 1 88 ? 3.738 -4.483 10.357 1.00 90.25 88 PHE A O 1
ATOM 752 N N . ASN A 1 89 ? 5.417 -5.936 10.144 1.00 90.50 89 ASN A N 1
ATOM 753 C CA . ASN A 1 89 ? 4.584 -7.010 9.594 1.00 90.50 89 ASN A CA 1
ATOM 754 C C . ASN A 1 89 ? 3.485 -7.442 10.570 1.00 90.50 89 ASN A C 1
ATOM 756 O O . ASN A 1 89 ? 2.333 -7.596 10.174 1.00 90.50 89 ASN A O 1
ATOM 760 N N . ASN A 1 90 ? 3.814 -7.580 11.856 1.00 91.31 90 ASN A N 1
ATOM 761 C CA . ASN A 1 90 ? 2.838 -7.890 12.902 1.00 91.31 90 ASN A CA 1
ATOM 762 C C . ASN A 1 90 ? 1.804 -6.770 13.094 1.00 91.31 90 ASN A C 1
ATOM 764 O O . ASN A 1 90 ? 0.658 -7.040 13.468 1.00 91.31 90 ASN A O 1
ATOM 768 N N . PHE A 1 91 ? 2.206 -5.514 12.882 1.00 91.88 91 PHE A N 1
ATOM 769 C CA . PHE A 1 91 ? 1.299 -4.371 12.877 1.00 91.88 91 PHE A CA 1
ATOM 770 C C . PHE A 1 91 ? 0.328 -4.450 11.689 1.00 91.88 91 PHE A C 1
ATOM 772 O O . PHE A 1 91 ? -0.893 -4.424 11.857 1.00 91.88 91 PHE A O 1
ATOM 779 N N . LEU A 1 92 ? 0.873 -4.648 10.492 1.00 91.38 92 LEU A N 1
ATOM 780 C CA . LEU A 1 92 ? 0.122 -4.778 9.250 1.00 91.38 92 LEU A CA 1
ATOM 781 C C . LEU A 1 92 ? -0.817 -5.989 9.224 1.00 91.38 92 LEU A C 1
ATOM 783 O O . LEU A 1 92 ? -1.914 -5.904 8.686 1.00 91.38 92 LEU A O 1
ATOM 787 N N . GLU A 1 93 ? -0.438 -7.115 9.823 1.00 91.75 93 GLU A N 1
ATOM 788 C CA . GLU A 1 93 ? -1.307 -8.293 9.876 1.00 91.75 93 GLU A CA 1
ATOM 789 C C . GLU A 1 93 ? -2.562 -8.040 10.720 1.00 91.75 93 GLU A C 1
ATOM 791 O O . GLU A 1 93 ? -3.642 -8.520 10.386 1.00 91.75 93 GLU A O 1
ATOM 796 N N . LYS A 1 94 ? -2.432 -7.276 11.808 1.00 92.31 94 LYS A N 1
ATOM 797 C CA . LYS A 1 94 ? -3.527 -7.008 12.750 1.00 92.31 94 LYS A CA 1
ATOM 798 C C . LYS A 1 94 ? -4.418 -5.850 12.327 1.00 92.31 94 LYS A C 1
ATOM 800 O O . LYS A 1 94 ? -5.548 -5.763 12.799 1.00 92.31 94 LYS A O 1
ATOM 805 N N . ILE A 1 95 ? -3.947 -4.968 11.445 1.00 91.56 95 ILE A N 1
ATOM 806 C CA . ILE A 1 95 ? -4.729 -3.804 11.011 1.00 91.56 95 ILE A CA 1
ATOM 807 C C . ILE A 1 95 ? -6.063 -4.218 10.362 1.00 91.56 95 ILE A C 1
ATOM 809 O O . ILE A 1 95 ? -7.078 -3.557 10.578 1.00 91.56 95 ILE A O 1
ATOM 813 N N . LYS A 1 96 ? -6.103 -5.366 9.670 1.00 89.19 96 LYS A N 1
ATOM 814 C CA . LYS A 1 96 ? -7.313 -5.915 9.028 1.00 89.19 96 LYS A CA 1
ATOM 815 C C . LYS A 1 96 ? -8.398 -6.366 10.007 1.00 89.19 96 LYS A C 1
ATOM 817 O O . LYS A 1 96 ? -9.556 -6.485 9.623 1.00 89.19 96 LYS A O 1
ATOM 822 N N . ASP A 1 97 ? -8.040 -6.589 11.273 1.00 91.81 97 ASP A N 1
ATOM 823 C CA . ASP A 1 97 ? -9.007 -6.882 12.336 1.00 91.81 97 ASP A CA 1
ATOM 824 C C . ASP A 1 97 ? -9.671 -5.602 12.877 1.00 91.81 97 ASP A C 1
ATOM 826 O O . ASP A 1 97 ? -10.662 -5.675 13.606 1.00 91.81 97 ASP A O 1
ATOM 830 N N . VAL A 1 98 ? -9.121 -4.428 12.541 1.00 91.56 98 VAL A N 1
ATOM 831 C CA . VAL A 1 98 ? -9.540 -3.119 13.062 1.00 91.56 98 VAL A CA 1
ATOM 832 C C . VAL A 1 98 ? -10.292 -2.301 12.010 1.00 91.56 98 VAL A C 1
ATOM 834 O O . VAL A 1 98 ? -11.250 -1.600 12.343 1.00 91.56 98 VAL A O 1
ATOM 837 N N . ILE A 1 99 ? -9.883 -2.387 10.740 1.00 91.38 99 ILE A N 1
ATOM 838 C CA . ILE A 1 99 ? -10.458 -1.611 9.632 1.00 91.38 99 ILE A CA 1
ATOM 839 C C . ILE A 1 99 ? -10.747 -2.487 8.412 1.00 91.38 99 ILE A C 1
ATOM 841 O O . ILE A 1 99 ? -10.139 -3.534 8.217 1.00 91.38 99 ILE A O 1
ATOM 845 N N . ASP A 1 100 ? -11.672 -2.032 7.566 1.00 91.50 100 ASP A N 1
ATOM 846 C CA . ASP A 1 100 ? -12.056 -2.731 6.338 1.00 91.50 100 ASP A CA 1
ATOM 847 C C . ASP A 1 100 ? -11.127 -2.338 5.179 1.00 91.50 100 ASP A C 1
ATOM 849 O O . ASP A 1 100 ? -11.295 -1.280 4.563 1.00 91.50 100 ASP A O 1
ATOM 853 N N . ILE A 1 101 ? -10.130 -3.179 4.906 1.00 93.69 101 ILE A N 1
ATOM 854 C CA . ILE A 1 101 ? -9.099 -2.943 3.890 1.00 93.69 101 ILE A CA 1
ATOM 855 C C . ILE A 1 101 ? -9.568 -3.472 2.536 1.00 93.69 101 ILE A C 1
ATOM 857 O O . ILE A 1 101 ? -9.987 -4.619 2.411 1.00 93.69 101 ILE A O 1
ATOM 861 N N . LYS A 1 102 ? -9.481 -2.629 1.507 1.00 93.12 102 LYS A N 1
ATOM 862 C CA . LYS A 1 102 ? -9.871 -2.954 0.125 1.00 93.12 102 LYS A CA 1
ATOM 863 C C . LYS A 1 102 ? -8.684 -3.263 -0.767 1.00 93.12 102 LYS A C 1
ATOM 865 O O . LYS A 1 102 ? -8.821 -3.990 -1.747 1.00 93.12 102 LYS A O 1
ATOM 870 N N . SER A 1 103 ? -7.538 -2.678 -0.450 1.00 94.88 103 SER A N 1
ATOM 871 C CA . SER A 1 103 ? -6.288 -2.871 -1.169 1.00 94.88 103 SER A CA 1
ATOM 872 C C . SER A 1 103 ? -5.133 -2.310 -0.347 1.00 94.88 103 SER A C 1
ATOM 874 O O . SER A 1 103 ? -5.345 -1.486 0.545 1.00 94.88 103 SER A O 1
ATOM 876 N N . TYR A 1 104 ? -3.912 -2.713 -0.670 1.00 96.00 104 TYR A N 1
ATOM 877 C CA . TYR A 1 104 ? -2.727 -1.964 -0.291 1.00 96.00 104 TYR A CA 1
ATOM 878 C C . TYR A 1 104 ? -1.836 -1.749 -1.511 1.00 96.00 104 TYR A C 1
ATOM 880 O O . TYR A 1 104 ? -1.802 -2.575 -2.424 1.00 96.00 104 TYR A O 1
ATOM 888 N N . SER A 1 105 ? -1.108 -0.641 -1.503 1.00 96.25 105 SER A N 1
ATOM 889 C CA . SER A 1 105 ? -0.088 -0.321 -2.489 1.00 96.25 105 SER A CA 1
ATOM 890 C C . SER A 1 105 ? 1.252 -0.087 -1.808 1.00 96.25 105 SER A C 1
ATOM 892 O O . SER A 1 105 ? 1.292 0.335 -0.657 1.00 96.25 105 SER A O 1
ATOM 894 N N . ILE A 1 106 ? 2.348 -0.350 -2.510 1.00 95.50 106 ILE A N 1
ATOM 895 C CA . ILE A 1 106 ? 3.706 -0.160 -1.996 1.00 95.50 106 ILE A CA 1
ATOM 896 C C . ILE A 1 106 ? 4.508 0.577 -3.042 1.00 95.50 106 ILE A C 1
ATOM 898 O O . ILE A 1 106 ? 4.480 0.176 -4.201 1.00 95.50 106 ILE A O 1
ATOM 902 N N . LEU A 1 107 ? 5.214 1.623 -2.627 1.00 95.38 107 LEU A N 1
ATOM 903 C CA . LEU A 1 107 ? 6.323 2.181 -3.384 1.00 95.38 107 LEU A CA 1
ATOM 904 C C . LEU A 1 107 ? 7.622 1.616 -2.809 1.00 95.38 107 LEU A C 1
ATOM 906 O O . LEU A 1 107 ? 7.942 1.859 -1.645 1.00 95.38 107 LEU A O 1
ATOM 910 N N . SER A 1 108 ? 8.348 0.867 -3.627 1.00 92.94 108 SER A N 1
ATOM 911 C CA . SER A 1 108 ? 9.613 0.219 -3.274 1.00 92.94 108 SER A CA 1
ATOM 912 C C . SER A 1 108 ? 10.546 0.184 -4.475 1.00 92.94 108 SER A C 1
ATOM 914 O O . SER A 1 108 ? 10.116 0.380 -5.610 1.00 92.94 108 SER A O 1
ATOM 916 N N . GLU A 1 109 ? 11.817 -0.115 -4.250 1.00 91.06 109 GLU A N 1
ATOM 917 C CA . GLU A 1 109 ? 12.742 -0.430 -5.333 1.00 91.06 109 GLU A CA 1
ATOM 918 C C . GLU A 1 109 ? 12.734 -1.931 -5.619 1.00 91.06 109 GLU A C 1
ATOM 920 O O . GLU A 1 109 ? 12.740 -2.747 -4.698 1.00 91.06 109 GLU A O 1
ATOM 925 N N . VAL A 1 110 ? 12.731 -2.292 -6.899 1.00 88.56 110 VAL A N 1
ATOM 926 C CA . VAL A 1 110 ? 12.935 -3.670 -7.353 1.00 88.56 110 VAL A CA 1
ATOM 927 C C . VAL A 1 110 ? 14.214 -3.743 -8.158 1.00 88.56 110 VAL A C 1
ATOM 929 O O . VAL A 1 110 ? 14.504 -2.867 -8.976 1.00 88.56 110 VAL A O 1
ATOM 932 N N . ASN A 1 111 ? 14.977 -4.801 -7.918 1.00 84.19 111 ASN A N 1
ATOM 933 C CA . ASN A 1 111 ? 16.058 -5.164 -8.808 1.00 84.19 111 ASN A CA 1
ATOM 934 C C . ASN A 1 111 ? 15.477 -5.901 -10.012 1.00 84.19 111 ASN A C 1
ATOM 936 O O . ASN A 1 111 ? 14.696 -6.839 -9.855 1.00 84.19 111 ASN A O 1
ATOM 940 N N . ILE A 1 112 ? 15.872 -5.466 -11.200 1.00 71.69 112 ILE A N 1
ATOM 941 C CA . ILE A 1 112 ? 15.543 -6.146 -12.441 1.00 71.69 112 ILE A CA 1
ATOM 942 C C . ILE A 1 112 ? 16.861 -6.630 -13.026 1.00 71.69 112 ILE A C 1
ATOM 944 O O . ILE A 1 112 ? 17.559 -5.893 -13.721 1.00 71.69 112 ILE A O 1
ATOM 948 N N . THR A 1 113 ? 17.222 -7.861 -12.693 1.00 64.19 113 THR A N 1
ATOM 949 C CA . THR A 1 113 ? 18.278 -8.606 -13.372 1.00 64.19 113 THR A CA 1
ATOM 950 C C . THR A 1 113 ? 17.621 -9.690 -14.216 1.00 64.19 113 THR A C 1
ATOM 952 O O . THR A 1 113 ? 16.672 -10.337 -13.775 1.00 64.19 113 THR A O 1
ATOM 955 N N . ASP A 1 114 ? 18.080 -9.846 -15.459 1.00 56.09 114 ASP A N 1
ATOM 956 C CA . ASP A 1 114 ? 17.650 -10.953 -16.310 1.00 56.09 114 ASP A CA 1
ATOM 957 C C . ASP A 1 114 ? 18.095 -12.265 -15.637 1.00 56.09 114 ASP A C 1
ATOM 959 O O . ASP A 1 114 ? 19.285 -12.482 -15.402 1.00 56.09 114 ASP A O 1
ATOM 963 N N . ASP A 1 115 ? 17.122 -13.115 -15.306 1.00 51.97 115 ASP A N 1
ATOM 964 C CA . ASP A 1 115 ? 17.183 -14.300 -14.427 1.00 51.97 115 ASP A CA 1
ATOM 965 C C . ASP A 1 115 ? 18.202 -15.409 -14.813 1.00 51.97 115 ASP A C 1
ATOM 967 O O . ASP A 1 115 ? 18.225 -16.470 -14.186 1.00 51.97 115 ASP A O 1
ATOM 971 N N . ASP A 1 116 ? 19.066 -15.203 -15.810 1.00 49.66 116 ASP A N 1
ATOM 972 C CA . ASP A 1 116 ? 20.040 -16.203 -16.272 1.00 49.66 116 ASP A CA 1
ATOM 973 C C . ASP A 1 116 ? 21.454 -16.051 -15.657 1.00 49.66 116 ASP A C 1
ATOM 975 O O . ASP A 1 116 ? 22.242 -16.993 -15.750 1.00 49.66 116 ASP A O 1
ATOM 979 N N . ASP A 1 117 ? 21.771 -14.935 -14.981 1.00 46.72 117 ASP A N 1
ATOM 980 C CA . ASP A 1 117 ? 23.122 -14.626 -14.455 1.00 46.72 117 ASP A CA 1
ATOM 981 C C . ASP A 1 117 ? 23.143 -14.265 -12.943 1.00 46.72 117 ASP A C 1
ATOM 983 O O . ASP A 1 117 ? 23.991 -13.508 -12.478 1.00 46.72 117 ASP A O 1
ATOM 987 N N . ILE A 1 118 ? 22.229 -14.815 -12.128 1.00 52.16 118 ILE A N 1
ATOM 988 C CA . ILE A 1 118 ? 22.156 -14.541 -10.666 1.00 52.16 118 ILE A CA 1
ATOM 989 C C . ILE A 1 118 ? 23.351 -15.133 -9.877 1.00 52.16 118 ILE A C 1
ATOM 991 O O . ILE A 1 118 ? 23.546 -14.845 -8.693 1.00 52.16 118 ILE A O 1
ATOM 995 N N . GLU A 1 119 ? 24.208 -15.938 -10.510 1.00 49.81 119 GLU A N 1
ATOM 996 C CA . GLU A 1 119 ? 25.471 -16.353 -9.895 1.00 49.81 119 GLU A CA 1
ATOM 997 C C . GLU A 1 119 ? 26.531 -15.243 -10.057 1.00 49.81 119 GLU A C 1
ATOM 999 O O . GLU A 1 119 ? 27.238 -15.192 -11.056 1.00 49.81 119 GLU A O 1
ATOM 1004 N N . GLU A 1 120 ? 26.665 -14.403 -9.021 1.00 52.19 120 GLU A N 1
ATOM 1005 C CA . GLU A 1 120 ? 27.748 -13.415 -8.809 1.00 52.19 120 GLU A CA 1
ATOM 1006 C C . GLU A 1 120 ? 27.612 -12.048 -9.517 1.00 52.19 120 GLU A C 1
ATOM 1008 O O . GLU A 1 120 ? 28.569 -11.559 -10.118 1.00 52.19 120 GLU A O 1
ATOM 1013 N N . VAL A 1 121 ? 26.470 -11.366 -9.381 1.00 54.53 121 VAL A N 1
ATOM 1014 C CA . VAL A 1 121 ? 26.437 -9.904 -9.588 1.00 54.53 121 VAL A CA 1
ATOM 1015 C C . VAL A 1 121 ? 26.900 -9.221 -8.297 1.00 54.53 121 VAL A C 1
ATOM 1017 O O . VAL A 1 121 ? 26.308 -9.448 -7.242 1.00 54.53 121 VAL A O 1
ATOM 1020 N N . ASP A 1 122 ? 27.982 -8.438 -8.356 1.00 57.94 122 ASP A N 1
ATOM 1021 C CA . ASP A 1 122 ? 28.423 -7.606 -7.226 1.00 57.94 122 ASP A CA 1
ATOM 1022 C C . ASP A 1 122 ? 27.312 -6.589 -6.902 1.00 57.94 122 ASP A C 1
ATOM 1024 O O . ASP A 1 122 ? 26.664 -6.072 -7.816 1.00 57.94 122 ASP A O 1
ATOM 1028 N N . ASP A 1 123 ? 27.098 -6.260 -5.622 1.00 58.66 123 ASP A N 1
ATOM 1029 C CA . ASP A 1 123 ? 26.033 -5.328 -5.194 1.00 58.66 123 ASP A CA 1
ATOM 1030 C C . ASP A 1 123 ? 26.114 -3.959 -5.912 1.00 58.66 123 ASP A C 1
ATOM 1032 O O . ASP A 1 123 ? 25.114 -3.250 -6.029 1.00 58.66 123 ASP A O 1
ATOM 1036 N N . GLU A 1 124 ? 27.300 -3.587 -6.412 1.00 58.59 124 GLU A N 1
ATOM 1037 C CA . GLU A 1 124 ? 27.565 -2.348 -7.158 1.00 58.59 124 GLU A CA 1
ATOM 1038 C C . GLU A 1 124 ? 26.996 -2.340 -8.592 1.00 58.59 124 GLU A C 1
ATOM 1040 O O . GLU A 1 124 ? 26.830 -1.264 -9.168 1.00 58.59 124 GLU A O 1
ATOM 1045 N N . ASP A 1 125 ? 26.673 -3.507 -9.157 1.00 62.72 125 ASP A N 1
ATOM 1046 C CA . ASP A 1 125 ? 26.153 -3.666 -10.524 1.00 62.72 125 ASP A CA 1
ATOM 1047 C C . ASP A 1 125 ? 24.625 -3.881 -10.559 1.00 62.72 125 ASP A C 1
ATOM 1049 O O . ASP A 1 125 ? 24.013 -3.951 -11.630 1.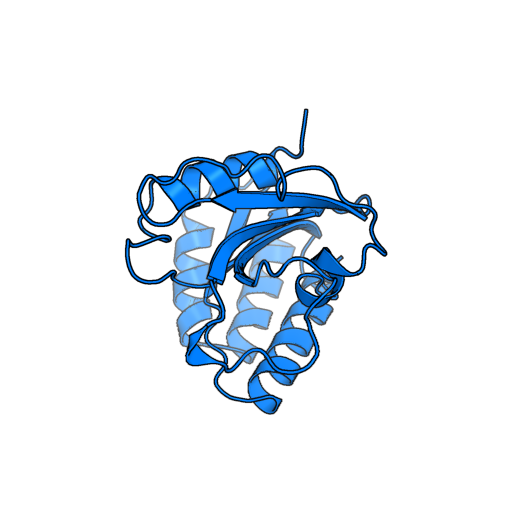00 62.72 125 ASP A O 1
ATOM 1053 N N . LEU A 1 126 ? 23.983 -3.959 -9.389 1.00 70.94 126 LEU A N 1
ATOM 1054 C CA . LEU A 1 126 ? 22.537 -4.100 -9.264 1.00 70.94 126 LEU A CA 1
ATOM 1055 C C . LEU A 1 126 ? 21.830 -2.787 -9.625 1.00 70.94 126 LEU A C 1
ATOM 1057 O O . LEU A 1 126 ? 21.955 -1.773 -8.938 1.00 70.94 126 LEU A O 1
ATOM 1061 N N . VAL A 1 127 ? 21.030 -2.816 -10.694 1.00 78.00 127 VAL A N 1
ATOM 1062 C CA . VAL A 1 127 ? 20.192 -1.677 -11.084 1.00 78.00 127 VAL A CA 1
ATOM 1063 C C . VAL A 1 127 ? 18.819 -1.803 -10.436 1.00 78.00 127 VAL A C 1
ATOM 1065 O O . VAL A 1 127 ? 18.063 -2.741 -10.699 1.00 78.00 127 VAL A O 1
ATOM 1068 N N . TYR A 1 128 ? 18.502 -0.832 -9.587 1.00 87.12 128 TYR A N 1
ATOM 1069 C CA . TYR A 1 128 ? 17.220 -0.723 -8.909 1.00 87.12 128 TYR A CA 1
ATOM 1070 C C . TYR A 1 128 ? 16.315 0.280 -9.615 1.00 87.12 128 TYR A C 1
ATOM 1072 O O . TYR A 1 128 ? 16.744 1.362 -10.021 1.00 87.12 128 TYR A O 1
ATOM 1080 N N . TYR A 1 129 ? 15.045 -0.088 -9.740 1.00 91.44 129 TYR A N 1
ATOM 1081 C CA . TYR A 1 129 ? 14.013 0.761 -10.314 1.00 91.44 129 TYR A CA 1
ATOM 1082 C C . TYR A 1 129 ? 12.889 0.983 -9.306 1.00 91.44 129 TYR A C 1
ATOM 1084 O O . TYR A 1 129 ? 12.487 0.033 -8.627 1.00 91.44 129 TYR A O 1
ATOM 1092 N N . PRO A 1 130 ? 12.319 2.197 -9.230 1.00 94.06 130 PRO A N 1
ATOM 1093 C CA . PRO A 1 130 ? 11.094 2.418 -8.493 1.00 94.06 130 PRO A CA 1
ATOM 1094 C C . PRO A 1 130 ? 9.986 1.547 -9.066 1.00 94.06 130 PRO A C 1
ATOM 1096 O O . PRO A 1 130 ? 9.760 1.478 -10.278 1.00 94.06 130 PRO A O 1
ATOM 1099 N N . SER A 1 131 ? 9.263 0.922 -8.160 1.00 94.75 131 SER A N 1
ATOM 1100 C CA . SER A 1 131 ? 8.120 0.085 -8.452 1.00 94.75 131 SER A CA 1
ATOM 1101 C C . SER A 1 131 ? 6.965 0.481 -7.564 1.00 94.75 131 SER A C 1
ATOM 1103 O O . SER A 1 131 ? 7.129 0.798 -6.385 1.00 94.75 131 SER A O 1
ATOM 1105 N N . ILE A 1 132 ? 5.781 0.432 -8.148 1.00 95.94 132 ILE A N 1
ATOM 1106 C CA . ILE A 1 132 ? 4.541 0.485 -7.410 1.00 95.94 132 ILE A CA 1
ATOM 1107 C C . ILE A 1 132 ? 3.905 -0.877 -7.519 1.00 95.94 132 ILE A C 1
ATOM 1109 O O . ILE A 1 132 ? 3.559 -1.303 -8.616 1.00 95.94 132 ILE A O 1
ATOM 1113 N N . PHE A 1 133 ? 3.736 -1.546 -6.391 1.00 96.06 133 PHE A N 1
ATOM 1114 C CA . PHE A 1 133 ? 2.974 -2.778 -6.286 1.00 96.06 133 PHE A CA 1
ATOM 1115 C C . PHE A 1 133 ? 1.597 -2.489 -5.690 1.00 96.06 133 PHE A C 1
ATOM 1117 O O . PHE A 1 133 ? 1.424 -1.539 -4.929 1.00 96.06 133 PHE A O 1
ATOM 1124 N N . THR A 1 134 ? 0.579 -3.265 -6.047 1.00 96.81 134 THR A N 1
ATOM 1125 C CA . THR A 1 134 ? -0.754 -3.203 -5.438 1.00 96.81 134 THR A CA 1
ATOM 1126 C C . THR A 1 134 ? -1.399 -4.582 -5.439 1.00 96.81 134 THR A C 1
ATOM 1128 O O . THR A 1 134 ? -1.469 -5.217 -6.488 1.00 96.81 134 THR A O 1
ATOM 1131 N N . GLU A 1 135 ? -1.913 -5.011 -4.286 1.00 95.81 135 GLU A N 1
ATOM 1132 C CA . GLU A 1 135 ? -2.796 -6.179 -4.153 1.00 95.81 135 GLU A CA 1
ATOM 1133 C C . GLU A 1 135 ? -4.168 -5.689 -3.669 1.00 95.81 135 GLU A C 1
ATOM 1135 O O . GLU A 1 135 ? -4.258 -4.813 -2.800 1.00 95.81 135 GLU A O 1
ATOM 1140 N N . ASN A 1 136 ? -5.247 -6.209 -4.251 1.00 93.12 136 ASN A N 1
ATOM 1141 C CA . ASN A 1 136 ? -6.614 -5.912 -3.813 1.00 93.12 136 ASN A CA 1
ATOM 1142 C C . ASN A 1 136 ? -7.246 -7.074 -3.039 1.00 93.12 136 ASN A C 1
ATOM 1144 O O . ASN A 1 136 ? -6.717 -8.183 -3.022 1.00 93.12 136 ASN A O 1
ATOM 1148 N N . ASP A 1 137 ? -8.389 -6.828 -2.396 1.00 89.75 137 ASP A N 1
ATOM 1149 C CA . ASP A 1 137 ? -9.118 -7.806 -1.569 1.00 89.75 137 ASP A CA 1
ATOM 1150 C C . ASP A 1 137 ? -9.548 -9.091 -2.310 1.00 89.75 137 ASP A C 1
ATOM 1152 O O . ASP A 1 137 ? -9.865 -10.106 -1.687 1.00 89.75 137 ASP A O 1
ATOM 1156 N N . SER A 1 138 ? -9.511 -9.076 -3.643 1.00 90.12 138 SER A N 1
ATOM 1157 C CA . SER A 1 138 ? -9.767 -10.231 -4.505 1.00 90.12 138 SER A CA 1
ATOM 1158 C C . SER A 1 138 ? -8.494 -11.033 -4.823 1.00 90.12 138 SER A C 1
ATOM 1160 O O . SER A 1 138 ? -8.572 -12.104 -5.427 1.00 90.12 138 SER A O 1
ATOM 1162 N N . GLY A 1 139 ? -7.327 -10.554 -4.380 1.00 90.81 139 GLY A N 1
ATOM 1163 C CA . GLY A 1 139 ? -6.010 -11.151 -4.592 1.00 90.81 139 GLY A CA 1
ATOM 1164 C C . GLY A 1 139 ? -5.383 -10.830 -5.949 1.00 90.81 139 GLY A C 1
ATOM 1165 O O . GLY A 1 139 ? -4.395 -11.467 -6.314 1.00 90.81 139 GLY A O 1
ATOM 1166 N N . GLU A 1 140 ? -5.950 -9.890 -6.708 1.00 93.81 140 GLU A N 1
ATOM 1167 C CA . GLU A 1 140 ? -5.365 -9.443 -7.972 1.00 93.81 140 GLU A CA 1
ATOM 1168 C C . GLU A 1 140 ? -4.142 -8.567 -7.678 1.00 93.81 140 GLU A C 1
ATOM 1170 O O . GLU A 1 140 ? -4.216 -7.644 -6.863 1.00 93.81 140 GLU A O 1
ATOM 1175 N N . CYS A 1 141 ? -3.024 -8.863 -8.341 1.00 95.69 141 CYS A N 1
ATOM 1176 C CA . CYS A 1 141 ? -1.745 -8.199 -8.121 1.00 95.69 141 CYS A CA 1
ATOM 1177 C C . CYS A 1 141 ? -1.353 -7.380 -9.355 1.00 95.69 141 CYS A C 1
ATOM 1179 O O . CYS A 1 141 ? -1.391 -7.880 -10.481 1.00 95.69 141 CYS A O 1
ATOM 1181 N N . TYR A 1 142 ? -0.943 -6.134 -9.139 1.00 95.81 142 TYR A N 1
ATOM 1182 C CA . TYR A 1 14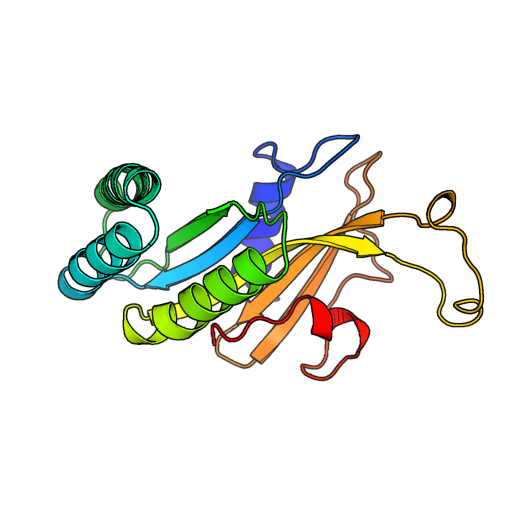2 ? -0.508 -5.213 -10.185 1.00 95.81 142 TYR A CA 1
ATOM 1183 C C . TYR A 1 142 ? 0.827 -4.595 -9.797 1.00 95.81 142 TYR A C 1
ATOM 1185 O O . TYR A 1 142 ? 0.986 -4.131 -8.668 1.00 95.81 142 TYR A O 1
ATOM 1193 N N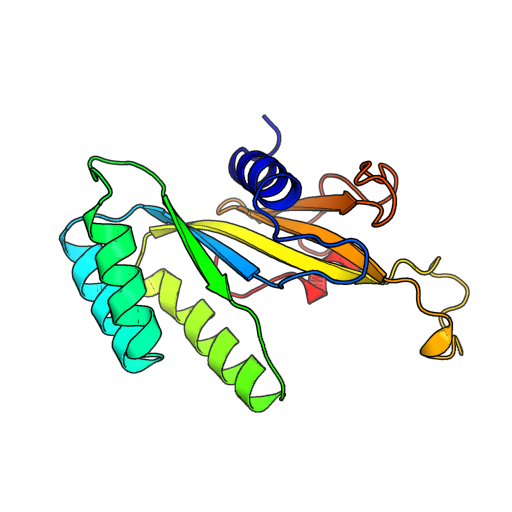 . MET A 1 143 ? 1.761 -4.534 -10.740 1.00 95.62 143 MET A N 1
ATOM 1194 C CA . MET A 1 143 ? 3.025 -3.831 -10.557 1.00 95.62 143 MET A CA 1
ATOM 1195 C C . MET A 1 143 ? 3.271 -2.883 -11.726 1.00 95.62 143 MET A C 1
ATOM 1197 O O . MET A 1 143 ? 3.000 -3.229 -12.873 1.00 95.62 143 MET A O 1
ATOM 1201 N N . THR A 1 144 ? 3.776 -1.690 -11.432 1.00 95.50 144 THR A N 1
ATOM 1202 C CA . THR A 1 144 ? 4.292 -0.748 -12.426 1.00 95.50 144 THR A CA 1
ATOM 1203 C C . THR A 1 144 ? 5.710 -0.389 -12.037 1.00 95.50 144 THR A C 1
ATOM 1205 O O . THR A 1 144 ? 5.937 0.075 -10.924 1.00 95.50 144 THR A O 1
ATOM 1208 N N . VAL A 1 145 ? 6.646 -0.571 -12.959 1.00 94.69 145 VAL A N 1
ATOM 1209 C CA . VAL A 1 145 ? 8.037 -0.147 -12.815 1.00 94.69 145 VAL A CA 1
ATOM 1210 C C . VAL A 1 145 ? 8.240 1.127 -13.616 1.00 94.69 145 VAL A C 1
ATOM 1212 O O . VAL A 1 145 ? 7.743 1.240 -14.738 1.00 94.69 145 VAL A O 1
ATOM 1215 N N . VAL A 1 146 ? 8.971 2.088 -13.058 1.00 93.25 146 VAL A N 1
ATOM 1216 C CA . VAL A 1 146 ? 9.287 3.350 -13.735 1.00 93.25 146 VAL A CA 1
ATOM 1217 C C . VAL A 1 146 ? 10.788 3.587 -13.791 1.00 93.25 146 VAL A C 1
ATOM 1219 O O . VAL A 1 146 ? 11.544 3.130 -12.941 1.00 93.25 146 VAL A O 1
ATOM 1222 N N . ASN A 1 147 ? 11.239 4.310 -14.809 1.00 89.94 147 ASN A N 1
ATOM 1223 C CA . ASN A 1 147 ? 12.640 4.684 -14.952 1.00 89.94 147 ASN A CA 1
ATOM 1224 C C . ASN A 1 147 ? 12.940 5.985 -14.180 1.00 89.94 147 ASN A C 1
ATOM 1226 O O . ASN A 1 147 ? 12.244 6.984 -14.348 1.00 89.94 147 ASN A O 1
ATOM 1230 N N . TYR A 1 148 ? 14.002 6.000 -13.369 1.00 88.44 148 TYR A N 1
ATOM 1231 C CA . TYR A 1 148 ? 14.411 7.171 -12.579 1.00 88.44 148 TYR A CA 1
ATOM 1232 C C . TYR A 1 148 ? 14.692 8.440 -13.407 1.00 88.44 148 TYR A C 1
ATOM 1234 O O . TYR A 1 148 ? 14.465 9.558 -12.940 1.00 88.44 148 TYR A O 1
ATOM 1242 N N . GLU A 1 149 ? 15.201 8.299 -14.632 1.00 85.25 149 GLU A N 1
ATOM 1243 C CA . GLU A 1 149 ? 15.654 9.428 -15.446 1.00 85.25 149 GLU A CA 1
ATOM 1244 C C . GLU A 1 149 ? 14.496 10.251 -16.013 1.00 85.25 149 GLU A C 1
ATOM 1246 O O . GLU A 1 149 ? 14.573 11.485 -16.069 1.00 85.25 149 GLU A O 1
ATOM 1251 N N . ASN A 1 150 ? 13.441 9.571 -16.464 1.00 88.31 150 ASN A N 1
ATOM 1252 C CA . ASN A 1 150 ? 12.345 10.172 -17.224 1.00 88.31 150 ASN A CA 1
ATOM 1253 C C . ASN A 1 150 ? 10.948 9.868 -16.661 1.00 88.31 150 ASN A C 1
ATOM 1255 O O . ASN A 1 150 ? 9.976 10.425 -17.170 1.00 88.31 150 ASN A O 1
ATOM 1259 N N . LEU A 1 151 ? 10.854 9.043 -15.612 1.00 89.44 151 LEU A N 1
ATOM 1260 C CA . LEU A 1 151 ? 9.611 8.572 -14.997 1.00 89.44 151 LEU A CA 1
ATOM 1261 C C . LEU A 1 151 ? 8.672 7.848 -15.975 1.00 89.44 151 LEU A C 1
ATOM 1263 O O . LEU A 1 151 ? 7.471 7.735 -15.727 1.00 89.44 151 LEU A O 1
ATOM 1267 N N . GLU A 1 152 ? 9.203 7.357 -17.097 1.00 91.88 152 GLU A N 1
ATOM 1268 C CA . GLU A 1 152 ? 8.437 6.545 -18.037 1.00 91.88 152 GLU A CA 1
ATOM 1269 C C . GLU A 1 152 ? 8.268 5.128 -17.487 1.00 91.88 152 GLU A C 1
ATOM 1271 O O . GLU A 1 152 ? 9.169 4.570 -16.855 1.00 91.88 152 GLU A O 1
ATOM 1276 N N . VAL A 1 153 ? 7.093 4.550 -17.738 1.00 92.81 153 VAL A N 1
ATOM 1277 C CA . VAL A 1 153 ? 6.776 3.169 -17.370 1.00 92.81 153 VAL A CA 1
ATOM 1278 C C . VAL A 1 153 ? 7.624 2.208 -18.199 1.00 92.81 153 VAL A C 1
ATOM 1280 O O . VAL A 1 153 ? 7.716 2.340 -19.420 1.00 92.81 153 VAL A O 1
ATOM 1283 N N . VAL A 1 154 ? 8.212 1.218 -17.534 1.00 92.50 154 VAL A N 1
ATOM 1284 C CA . VAL A 1 154 ? 8.930 0.117 -18.174 1.00 92.50 154 VAL A CA 1
ATOM 1285 C C . VAL A 1 154 ? 7.943 -1.027 -18.395 1.00 92.50 154 VAL A C 1
ATOM 1287 O O . VAL A 1 154 ? 7.693 -1.834 -17.499 1.00 92.50 154 VAL A O 1
ATOM 1290 N N . ASP A 1 155 ? 7.338 -1.066 -19.586 1.00 89.88 155 ASP A N 1
ATOM 1291 C CA . ASP A 1 155 ? 6.226 -1.973 -19.918 1.00 89.88 155 ASP A CA 1
ATOM 1292 C C . ASP A 1 155 ? 6.554 -3.465 -19.718 1.00 89.88 155 ASP A C 1
ATOM 1294 O O . ASP A 1 155 ? 5.663 -4.243 -19.399 1.00 89.88 155 ASP A O 1
ATOM 1298 N N . GLU A 1 156 ? 7.815 -3.873 -19.889 1.00 88.69 156 GLU A N 1
ATOM 1299 C CA . GLU A 1 156 ? 8.255 -5.273 -19.761 1.00 88.69 156 GLU A CA 1
ATOM 1300 C C . GLU A 1 156 ? 8.109 -5.832 -18.339 1.00 88.69 156 GLU A C 1
ATOM 1302 O O . GLU A 1 156 ? 7.781 -7.003 -18.169 1.00 88.69 156 GLU A O 1
ATOM 1307 N N . TYR A 1 157 ? 8.270 -4.978 -17.327 1.00 89.50 157 TYR A N 1
ATOM 1308 C CA . TYR A 1 157 ? 8.189 -5.346 -15.908 1.00 89.50 157 TYR A CA 1
ATOM 1309 C C . TYR A 1 157 ? 6.905 -4.838 -15.249 1.00 89.50 157 TYR A C 1
ATOM 1311 O O . TYR A 1 157 ? 6.763 -4.867 -14.027 1.00 89.50 157 TYR A O 1
ATOM 1319 N N . SER A 1 158 ? 5.967 -4.343 -16.059 1.00 93.19 158 SER A N 1
ATOM 1320 C CA . SER A 1 158 ? 4.731 -3.723 -15.596 1.00 93.19 158 SER A CA 1
ATOM 1321 C C . SER A 1 158 ? 3.519 -4.503 -16.085 1.00 93.19 158 SER A C 1
ATOM 1323 O O . SER A 1 158 ? 3.402 -4.849 -17.259 1.00 93.19 158 SER A O 1
ATOM 1325 N N . GLY A 1 159 ? 2.552 -4.740 -15.206 1.00 94.06 159 GLY A N 1
ATOM 1326 C CA . GLY A 1 159 ? 1.351 -5.466 -15.579 1.00 94.06 159 GLY A CA 1
ATOM 1327 C C . GLY A 1 159 ? 0.617 -6.114 -14.421 1.00 94.06 159 GLY A C 1
ATOM 1328 O O . GLY A 1 159 ? 0.725 -5.709 -13.265 1.00 94.06 159 GLY A O 1
ATOM 1329 N N . GLU A 1 160 ? -0.184 -7.104 -14.795 1.00 95.06 160 GLU A N 1
ATOM 1330 C CA . GLU A 1 160 ? -0.903 -7.993 -13.891 1.00 95.06 160 GLU A CA 1
ATOM 1331 C C . GLU A 1 160 ? -0.029 -9.210 -13.601 1.00 95.06 160 GLU A C 1
ATOM 1333 O O . GLU A 1 160 ? 0.553 -9.785 -14.522 1.00 95.06 160 GLU A O 1
ATOM 1338 N N . PHE A 1 161 ? 0.033 -9.602 -12.333 1.00 93.56 161 PHE A N 1
ATOM 1339 C CA . PHE A 1 161 ? 0.825 -10.733 -11.871 1.00 93.56 161 PHE A CA 1
ATOM 1340 C C . PHE A 1 161 ? -0.067 -11.764 -11.188 1.00 93.56 161 PHE A C 1
ATOM 1342 O O . PHE A 1 161 ? -1.038 -11.435 -10.503 1.00 93.56 161 PHE A O 1
ATOM 1349 N N . GLU A 1 162 ? 0.291 -13.035 -11.348 1.00 92.69 162 GLU A N 1
ATOM 1350 C CA . GLU A 1 162 ? -0.323 -14.110 -10.578 1.00 92.69 162 GLU A CA 1
ATOM 1351 C C . GLU A 1 162 ? 0.126 -14.018 -9.115 1.00 92.69 162 GLU A C 1
ATOM 1353 O O . GLU A 1 162 ? 1.285 -13.744 -8.814 1.00 92.69 162 GLU A O 1
ATOM 1358 N N . LYS A 1 163 ? -0.771 -14.323 -8.174 1.00 89.31 163 LYS A N 1
ATOM 1359 C CA . LYS A 1 163 ? -0.516 -14.194 -6.724 1.00 89.31 163 LYS A CA 1
ATOM 1360 C C . LYS A 1 163 ? 0.733 -14.942 -6.222 1.00 89.31 163 LYS A C 1
ATOM 1362 O O . LYS A 1 163 ? 1.322 -14.569 -5.206 1.00 89.31 163 LYS A O 1
ATOM 1367 N N . ASN A 1 164 ? 1.106 -16.018 -6.914 1.00 90.06 164 ASN A N 1
ATOM 1368 C CA . ASN A 1 164 ? 2.247 -16.877 -6.587 1.00 90.06 164 ASN A CA 1
ATOM 1369 C C . ASN A 1 164 ? 3.466 -16.622 -7.489 1.00 90.06 164 ASN A C 1
ATOM 1371 O O . ASN A 1 164 ? 4.389 -17.435 -7.489 1.00 90.06 164 ASN A O 1
ATOM 1375 N N . ASP A 1 165 ? 3.455 -15.551 -8.286 1.00 89.75 165 ASP A N 1
ATOM 1376 C CA . ASP A 1 165 ? 4.582 -15.189 -9.137 1.00 89.75 165 ASP A CA 1
ATOM 1377 C C . ASP A 1 165 ? 5.809 -14.855 -8.261 1.00 89.75 165 ASP A C 1
ATOM 1379 O O . ASP A 1 165 ? 5.682 -14.024 -7.350 1.00 89.75 165 ASP A O 1
ATOM 1383 N N . PRO A 1 166 ? 6.967 -15.516 -8.473 1.00 85.88 166 PRO A N 1
ATOM 1384 C CA . PRO A 1 166 ? 8.192 -15.274 -7.714 1.00 85.88 166 PRO A CA 1
ATOM 1385 C C . PRO A 1 166 ? 8.627 -13.807 -7.681 1.00 85.88 166 PRO A C 1
ATOM 1387 O O . PRO A 1 166 ? 9.071 -13.352 -6.627 1.00 85.88 166 PRO A O 1
ATOM 1390 N N . TYR A 1 167 ? 8.437 -13.060 -8.776 1.00 84.00 167 TYR A N 1
ATOM 1391 C CA . TYR A 1 167 ? 8.898 -11.672 -8.903 1.00 84.00 167 TYR A CA 1
ATOM 1392 C C . TYR A 1 167 ? 8.239 -10.725 -7.902 1.00 84.00 167 TYR A C 1
ATOM 1394 O O . TYR A 1 167 ? 8.853 -9.760 -7.455 1.00 84.00 167 TYR A O 1
ATOM 1402 N N . ILE A 1 168 ? 6.991 -11.003 -7.523 1.00 89.94 168 ILE A N 1
ATOM 1403 C CA . ILE A 1 168 ? 6.215 -10.134 -6.633 1.00 89.94 168 ILE A CA 1
ATOM 1404 C C . ILE A 1 168 ? 6.107 -10.677 -5.208 1.00 89.94 168 ILE A C 1
ATOM 1406 O O . ILE A 1 168 ? 5.563 -9.988 -4.352 1.00 89.94 168 ILE A O 1
ATOM 1410 N N . GLN A 1 169 ? 6.638 -11.871 -4.897 1.00 89.19 169 GLN A N 1
ATOM 1411 C CA . GLN A 1 169 ? 6.496 -12.455 -3.551 1.00 89.19 169 GLN A CA 1
ATOM 1412 C C . GLN A 1 169 ? 7.088 -11.572 -2.448 1.00 89.19 169 GLN A C 1
ATOM 1414 O O . GLN A 1 169 ? 6.491 -11.467 -1.380 1.00 89.19 169 GLN A O 1
ATOM 1419 N N . GLY A 1 170 ? 8.221 -10.912 -2.708 1.00 87.31 170 GLY A N 1
ATOM 1420 C CA . GLY A 1 170 ? 8.849 -9.995 -1.748 1.00 87.31 170 GLY A CA 1
ATOM 1421 C C . GLY A 1 170 ? 8.042 -8.719 -1.481 1.00 87.31 170 GLY A C 1
ATOM 1422 O O . GLY A 1 170 ? 8.273 -8.049 -0.481 1.00 87.31 170 GLY A O 1
ATOM 1423 N N . LEU A 1 171 ? 7.075 -8.402 -2.345 1.00 90.50 171 LEU A N 1
ATOM 1424 C CA . LEU A 1 171 ? 6.206 -7.224 -2.250 1.00 90.50 171 LEU A CA 1
ATOM 1425 C C . LEU A 1 171 ? 4.859 -7.558 -1.590 1.00 90.50 171 LEU A C 1
ATOM 1427 O O . LEU A 1 171 ? 3.997 -6.689 -1.421 1.00 90.50 171 LEU A O 1
ATOM 1431 N N . ARG A 1 172 ? 4.644 -8.830 -1.227 1.00 92.25 172 ARG A N 1
ATOM 1432 C CA . ARG A 1 172 ? 3.384 -9.296 -0.657 1.00 92.25 172 ARG A CA 1
ATOM 1433 C C . ARG A 1 172 ? 3.397 -9.259 0.866 1.00 92.25 172 ARG A C 1
ATOM 1435 O O . ARG A 1 172 ? 4.231 -9.891 1.506 1.00 92.25 172 ARG A O 1
ATOM 1442 N N . PHE A 1 173 ? 2.419 -8.561 1.441 1.00 88.75 173 PHE A N 1
ATOM 1443 C CA . PHE A 1 173 ? 2.260 -8.394 2.885 1.00 88.75 173 PHE A CA 1
ATOM 1444 C C . PHE A 1 173 ? 0.981 -9.083 3.387 1.00 88.75 173 PHE A C 1
ATOM 1446 O O . PHE A 1 173 ? -0.004 -9.172 2.651 1.00 88.75 173 PHE A O 1
ATOM 1453 N N . PRO A 1 174 ? 0.943 -9.547 4.652 1.00 86.00 174 PRO A N 1
ATOM 1454 C CA . PRO A 1 174 ? -0.194 -10.276 5.231 1.00 86.00 174 PRO A CA 1
ATOM 1455 C C . PRO A 1 174 ? -1.388 -9.374 5.625 1.00 86.00 174 PRO A C 1
ATOM 1457 O O . PRO A 1 174 ? -2.053 -9.612 6.638 1.00 86.00 174 PRO A O 1
ATOM 1460 N N . ILE A 1 175 ? -1.661 -8.336 4.831 1.00 86.88 175 ILE A N 1
ATOM 1461 C CA . ILE A 1 175 ? -2.653 -7.283 5.106 1.00 86.88 175 ILE A CA 1
ATOM 1462 C C . ILE A 1 175 ? -4.068 -7.684 4.648 1.00 86.88 175 ILE A C 1
ATOM 1464 O O . ILE A 1 175 ? -5.048 -7.213 5.221 1.00 86.88 175 ILE A O 1
ATOM 1468 N N . LEU A 1 176 ? -4.182 -8.559 3.640 1.00 86.75 176 LEU A N 1
ATOM 1469 C CA . LEU A 1 176 ? -5.445 -8.994 3.023 1.00 86.75 176 LEU A CA 1
ATOM 1470 C C . LEU A 1 176 ? -5.773 -10.465 3.319 1.00 86.75 176 LEU A C 1
ATOM 1472 O O . LEU A 1 176 ? -4.831 -11.275 3.502 1.00 86.75 176 LEU A O 1
#

Organism: NCBI:txid515440

Radius of gyration: 16.95 Å; chains: 1; bounding box: 48×33×41 Å

Secondary structure (DSSP, 8-state):
---HHHHHHHHHHHHTTSB-SS-B--EEEEEEE--HHHHHHHHHHHHHH-HHHHHHHHHHHHTS--SS-EEEEEEE----SHHHHHHHHHHHHHHTTTSEEEEEEEEEEEE---TT--S---GGGPPEEEEEEEEETT--EEEEEB-TTT--B-GGG-EEE-TT-GGGGGG--TT-